Protein AF-U6DNJ7-F1 (afdb_monomer)

Organism: Neovison vison (NCBI:txid452646)

Mean predicted aligned error: 12.66 Å

InterPro domains:
  IPR006595 CTLH, C-terminal LisH motif [PS50897] (1-23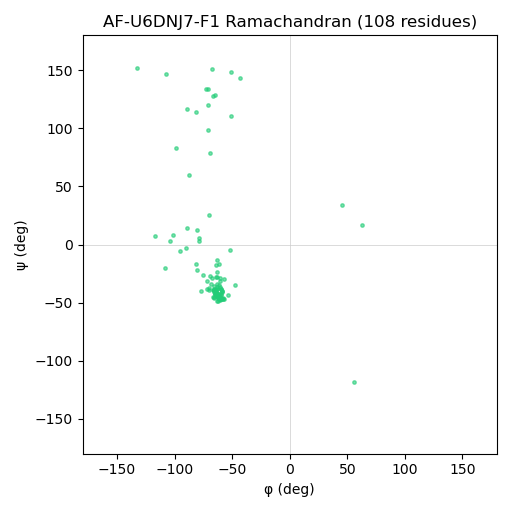)
  IPR013144 CRA domain [SM00757] (19-110)
  IPR024964 CTLH/CRA C-terminal to LisH motif domain [PF10607] (1-108)
  IPR045098 Fyv10 family [PTHR12170] (1-110)

Structure (mmCIF, N/CA/C/O backbone):
data_AF-U6DNJ7-F1
#
_entry.id   AF-U6DNJ7-F1
#
loop_
_atom_site.group_PDB
_atom_site.id
_atom_site.type_symbol
_atom_site.label_atom_id
_atom_site.label_alt_id
_atom_site.label_comp_id
_atom_site.label_asym_id
_atom_site.label_entity_id
_atom_site.label_seq_id
_atom_site.pdbx_PDB_ins_code
_atom_site.Cartn_x
_atom_site.Cartn_y
_atom_site.Cartn_z
_atom_site.occupancy
_atom_site.B_iso_or_equiv
_atom_site.auth_seq_id
_atom_site.auth_comp_id
_atom_site.auth_asym_id
_atom_site.auth_atom_id
_atom_site.pdbx_PDB_model_num
ATOM 1 N N . SER A 1 1 ? 9.465 4.155 -0.386 1.00 58.94 1 SER A N 1
ATOM 2 C CA . SER A 1 1 ? 9.171 4.429 -1.813 1.00 58.94 1 SER A CA 1
ATOM 3 C C . SER A 1 1 ? 7.676 4.596 -2.024 1.00 58.94 1 SER A C 1
ATOM 5 O O . SER A 1 1 ? 6.920 3.866 -1.396 1.00 58.94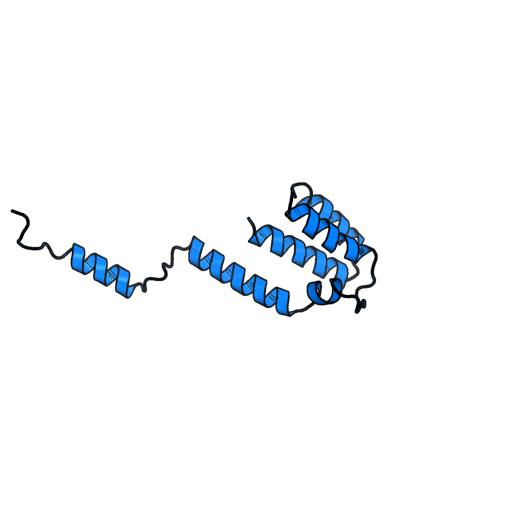 1 SER A O 1
ATOM 7 N N . CYS A 1 2 ? 7.237 5.530 -2.879 1.00 72.06 2 CYS A N 1
ATOM 8 C CA . CYS A 1 2 ? 5.807 5.795 -3.127 1.00 72.06 2 CYS A CA 1
ATOM 9 C C . CYS A 1 2 ? 5.038 4.518 -3.528 1.00 72.06 2 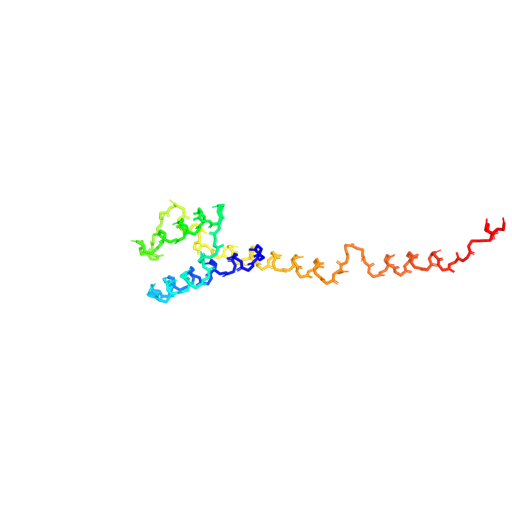CYS A C 1
ATOM 11 O O . CYS A 1 2 ? 4.001 4.225 -2.945 1.00 72.06 2 CYS A O 1
ATOM 13 N N . LEU A 1 3 ? 5.621 3.693 -4.409 1.00 79.88 3 LEU A N 1
ATOM 14 C CA . LEU A 1 3 ? 5.036 2.416 -4.828 1.00 79.88 3 LEU A CA 1
ATOM 15 C C . LEU A 1 3 ? 4.884 1.407 -3.678 1.00 79.88 3 LEU A C 1
ATOM 17 O O . LEU A 1 3 ? 3.844 0.769 -3.554 1.00 79.88 3 LEU A O 1
ATOM 21 N N . GLU A 1 4 ? 5.909 1.262 -2.834 1.00 83.06 4 GLU A N 1
ATOM 22 C CA . GLU A 1 4 ? 5.863 0.338 -1.695 1.00 83.06 4 GLU A CA 1
ATOM 23 C C . GLU A 1 4 ? 4.712 0.699 -0.752 1.00 83.06 4 GLU A C 1
ATOM 25 O O . GLU A 1 4 ? 3.947 -0.170 -0.346 1.00 83.06 4 GLU A O 1
ATOM 30 N N . PHE A 1 5 ? 4.532 1.991 -0.474 1.00 84.62 5 PHE A N 1
ATOM 31 C CA . PHE A 1 5 ? 3.425 2.475 0.342 1.00 84.62 5 PHE A CA 1
ATOM 32 C C . PHE A 1 5 ? 2.061 2.173 -0.298 1.00 84.62 5 PHE A C 1
ATOM 34 O O . PHE A 1 5 ? 1.183 1.616 0.364 1.00 84.62 5 PHE A O 1
ATOM 41 N N . SER A 1 6 ? 1.896 2.438 -1.598 1.00 83.38 6 SER A N 1
ATOM 42 C CA . SER A 1 6 ? 0.661 2.108 -2.320 1.00 83.38 6 SER A CA 1
ATOM 43 C C . SER A 1 6 ? 0.370 0.600 -2.333 1.00 83.38 6 SER A C 1
ATOM 45 O O . SER A 1 6 ? -0.787 0.194 -2.227 1.00 83.38 6 SER A O 1
ATOM 47 N N . LEU A 1 7 ? 1.406 -0.240 -2.398 1.00 86.31 7 LEU A N 1
ATOM 48 C CA . LEU A 1 7 ? 1.279 -1.697 -2.349 1.00 86.31 7 LEU A CA 1
ATOM 49 C C . LEU A 1 7 ? 0.864 -2.187 -0.954 1.00 86.31 7 LEU A C 1
ATOM 51 O O . LEU A 1 7 ? 0.004 -3.056 -0.837 1.00 86.31 7 LEU A O 1
ATOM 55 N N . ARG A 1 8 ? 1.402 -1.579 0.111 1.00 88.50 8 ARG A N 1
ATOM 56 C CA . ARG A 1 8 ? 0.987 -1.845 1.500 1.00 88.50 8 ARG A CA 1
ATOM 57 C C . ARG A 1 8 ? -0.464 -1.452 1.757 1.00 88.50 8 ARG A C 1
ATOM 59 O O . ARG A 1 8 ? -1.168 -2.174 2.461 1.00 88.50 8 ARG A O 1
ATOM 66 N N . ILE A 1 9 ? -0.928 -0.346 1.178 1.00 87.12 9 ILE A N 1
ATOM 67 C CA . ILE A 1 9 ? -2.347 0.027 1.222 1.00 87.12 9 ILE A CA 1
ATOM 68 C C . ILE A 1 9 ? -3.200 -1.037 0.525 1.00 87.12 9 ILE A C 1
ATOM 70 O O . ILE A 1 9 ? -4.208 -1.463 1.082 1.00 87.12 9 ILE A O 1
ATOM 74 N N . GLN A 1 10 ? -2.786 -1.513 -0.650 1.00 85.56 10 GLN A N 1
ATOM 75 C CA . GLN A 1 10 ? -3.531 -2.551 -1.362 1.00 85.56 10 GLN A CA 1
ATOM 76 C C . GLN A 1 10 ? -3.601 -3.867 -0.577 1.00 85.56 10 GLN A C 1
ATOM 78 O O . GLN A 1 10 ? -4.671 -4.460 -0.479 1.00 85.56 10 GLN A O 1
ATOM 83 N N . GLU A 1 11 ? -2.495 -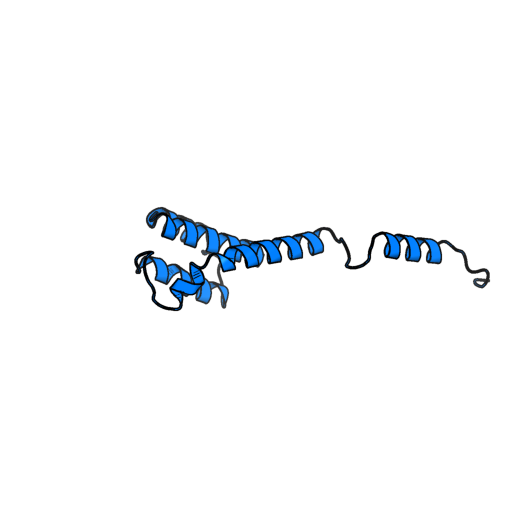4.307 0.027 1.00 87.88 11 GLU A N 1
ATOM 84 C CA . GLU A 1 11 ? -2.468 -5.513 0.866 1.00 87.88 11 GLU A CA 1
ATOM 85 C C . GLU A 1 11 ? -3.442 -5.392 2.049 1.00 87.88 11 GLU A C 1
ATOM 87 O O . GLU A 1 11 ? -4.193 -6.321 2.348 1.00 87.88 11 GLU A O 1
ATOM 92 N N . PHE A 1 12 ? -3.512 -4.213 2.672 1.00 88.44 12 PHE A N 1
ATOM 93 C CA . PHE A 1 12 ? -4.484 -3.925 3.724 1.00 88.44 12 PHE A CA 1
ATOM 94 C C . PHE A 1 12 ? -5.938 -4.000 3.225 1.00 88.44 12 PHE A C 1
ATOM 96 O O . PHE A 1 12 ? -6.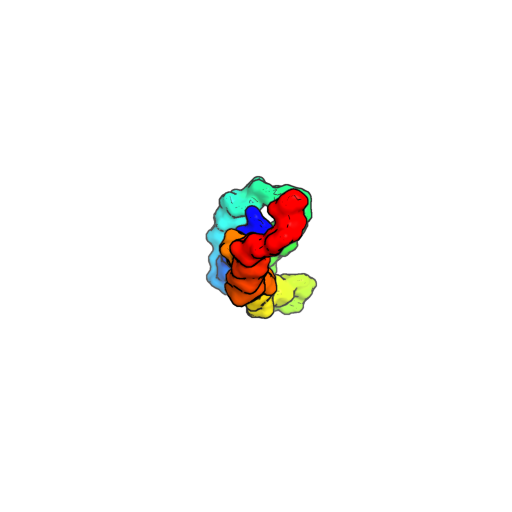790 -4.582 3.901 1.00 88.44 12 PHE A O 1
ATOM 103 N N . ILE A 1 13 ? -6.226 -3.457 2.039 1.00 85.12 13 ILE A N 1
ATOM 104 C CA . ILE A 1 13 ? -7.560 -3.513 1.419 1.00 85.12 13 ILE A CA 1
ATOM 105 C C . ILE A 1 13 ? -7.967 -4.966 1.143 1.00 85.12 13 ILE A C 1
ATOM 107 O O . ILE A 1 13 ? -9.090 -5.362 1.458 1.00 85.12 13 ILE A O 1
ATOM 111 N N . GLU A 1 14 ? -7.053 -5.793 0.636 1.00 86.62 14 GLU A N 1
ATOM 112 C CA . GLU A 1 14 ? -7.316 -7.215 0.386 1.00 86.62 14 GLU A CA 1
ATOM 113 C C . GLU A 1 14 ? -7.566 -8.005 1.682 1.00 86.62 14 GLU A C 1
ATOM 115 O O . GLU A 1 14 ? -8.439 -8.876 1.721 1.00 86.62 14 GLU A O 1
ATOM 120 N N . LEU A 1 15 ? -6.879 -7.671 2.782 1.00 87.88 15 LEU A N 1
ATOM 121 C CA . LEU A 1 15 ? -7.157 -8.263 4.096 1.00 87.88 15 LEU A CA 1
ATOM 122 C C . LEU A 1 15 ? -8.566 -7.911 4.597 1.00 87.88 15 LEU A C 1
ATOM 124 O O . LEU A 1 15 ? -9.263 -8.780 5.129 1.00 87.88 15 LEU A O 1
ATOM 128 N N . ILE A 1 16 ? -9.016 -6.670 4.391 1.00 85.00 16 ILE A N 1
ATOM 129 C CA . ILE A 1 16 ? -10.391 -6.255 4.713 1.00 85.00 16 ILE A CA 1
ATOM 130 C C . ILE A 1 16 ? -11.401 -6.990 3.833 1.00 85.00 16 ILE A C 1
ATOM 132 O O . ILE A 1 16 ? -12.410 -7.477 4.346 1.00 85.00 16 ILE A O 1
ATOM 136 N N . ARG A 1 17 ? -11.115 -7.137 2.536 1.00 82.00 17 ARG A N 1
ATOM 137 C CA . ARG A 1 17 ? -11.968 -7.860 1.585 1.00 82.00 17 ARG A CA 1
ATOM 138 C C . ARG A 1 17 ? -12.149 -9.330 1.965 1.00 82.00 17 ARG A C 1
ATOM 140 O O . ARG A 1 17 ? -13.246 -9.863 1.849 1.00 82.00 17 ARG A O 1
ATOM 147 N N . GLN A 1 18 ? -11.102 -9.963 2.492 1.00 85.75 18 GLN A N 1
ATOM 148 C CA . GLN A 1 18 ? -11.138 -11.327 3.038 1.00 85.75 18 GLN A CA 1
ATOM 149 C C . GLN A 1 18 ? -11.745 -11.411 4.450 1.00 85.75 18 GLN A C 1
ATOM 151 O O . GLN A 1 18 ? -11.722 -12.475 5.066 1.00 85.75 18 GLN A O 1
ATOM 156 N N . ASN A 1 19 ? -12.270 -10.305 4.986 1.00 82.81 19 ASN A N 1
ATOM 157 C CA . ASN A 1 19 ? -12.839 -10.201 6.330 1.00 82.81 19 ASN A CA 1
ATOM 158 C C . ASN A 1 19 ? -11.822 -10.475 7.467 1.00 82.81 19 ASN A C 1
ATOM 160 O O . ASN A 1 19 ? -12.202 -10.675 8.622 1.00 82.81 19 ASN A O 1
ATOM 164 N N . LYS A 1 20 ? -10.513 -10.430 7.176 1.00 87.69 20 LYS A N 1
ATOM 165 C CA . LYS A 1 20 ? -9.404 -10.644 8.125 1.00 87.69 20 LYS A CA 1
ATOM 166 C C . LYS A 1 20 ? -9.009 -9.339 8.823 1.00 87.69 20 LYS A C 1
ATOM 168 O O . LYS A 1 20 ? -7.875 -8.870 8.738 1.00 87.69 20 LYS A O 1
ATOM 173 N N . ARG A 1 21 ? -9.960 -8.727 9.537 1.00 84.69 21 ARG A N 1
ATOM 174 C CA . ARG A 1 21 ? -9.784 -7.394 10.152 1.00 84.69 21 ARG A CA 1
ATOM 175 C C . ARG A 1 21 ? -8.631 -7.324 11.160 1.00 84.69 21 ARG A C 1
ATOM 177 O O . ARG A 1 21 ? -7.917 -6.327 11.202 1.00 84.69 21 ARG A O 1
ATOM 184 N N . LEU A 1 22 ? -8.427 -8.372 11.960 1.00 87.62 22 LEU A N 1
ATOM 185 C CA . LEU A 1 22 ? -7.338 -8.407 12.947 1.00 87.62 22 LEU A CA 1
ATOM 186 C C . LEU A 1 22 ? -5.957 -8.415 12.279 1.00 87.62 22 LEU A C 1
ATOM 188 O O . LEU A 1 22 ? -5.049 -7.722 12.741 1.00 87.62 22 LEU A O 1
ATOM 192 N N . ASP A 1 23 ? -5.812 -9.144 11.172 1.00 89.31 23 ASP A N 1
ATOM 193 C CA . ASP A 1 23 ? -4.574 -9.165 10.393 1.00 89.31 23 ASP A CA 1
ATOM 194 C C . ASP A 1 23 ? -4.346 -7.832 9.678 1.00 89.31 23 ASP A C 1
ATOM 196 O O . ASP A 1 23 ? -3.224 -7.331 9.679 1.00 89.31 23 ASP A O 1
ATOM 200 N N . ALA A 1 24 ? -5.410 -7.197 9.173 1.00 88.31 24 ALA A N 1
ATOM 201 C CA . ALA A 1 24 ? -5.339 -5.852 8.604 1.00 88.31 24 ALA A CA 1
ATOM 202 C C . ALA A 1 24 ? -4.797 -4.837 9.629 1.00 88.31 24 ALA A C 1
ATOM 204 O O . ALA A 1 24 ? -3.873 -4.083 9.330 1.00 88.31 24 ALA A O 1
ATOM 205 N N . VAL A 1 25 ? -5.286 -4.864 10.875 1.00 88.44 25 VAL A N 1
ATOM 206 C CA . VAL A 1 25 ? -4.788 -3.987 11.953 1.00 88.44 25 VAL A CA 1
ATOM 207 C C . VAL A 1 25 ? -3.323 -4.276 12.296 1.00 88.44 25 VAL A C 1
ATOM 209 O O . VAL A 1 25 ? -2.544 -3.345 12.510 1.00 88.44 25 VAL A O 1
ATOM 212 N N . ARG A 1 26 ? -2.917 -5.551 12.338 1.00 90.25 26 ARG A N 1
ATOM 213 C CA . ARG A 1 26 ? -1.511 -5.932 12.565 1.00 90.25 26 ARG A CA 1
ATOM 214 C C . ARG A 1 26 ? -0.607 -5.436 11.438 1.00 90.25 26 ARG A C 1
ATOM 216 O O . ARG A 1 26 ? 0.445 -4.864 11.720 1.00 90.25 26 ARG A O 1
ATOM 223 N N . HIS A 1 27 ? -1.034 -5.605 10.188 1.00 90.94 27 HIS A N 1
ATOM 224 C CA . HIS A 1 27 ? -0.328 -5.104 9.013 1.00 90.94 27 HIS A CA 1
ATOM 225 C C . HIS A 1 27 ? -0.196 -3.575 9.064 1.00 90.94 27 HIS A C 1
ATOM 227 O O . HIS A 1 27 ? 0.907 -3.048 8.922 1.00 90.94 27 HIS A O 1
ATOM 233 N N . ALA A 1 28 ? -1.285 -2.865 9.374 1.00 88.12 28 ALA A N 1
ATOM 234 C CA . ALA A 1 28 ? -1.290 -1.411 9.504 1.00 88.12 28 ALA A CA 1
ATOM 235 C C . ALA A 1 28 ? -0.298 -0.912 10.563 1.00 88.12 28 ALA A C 1
ATOM 237 O O . ALA A 1 28 ? 0.502 -0.023 10.290 1.00 88.12 28 ALA A O 1
ATOM 238 N N . ARG A 1 29 ? -0.274 -1.522 11.753 1.00 86.75 29 ARG A N 1
ATOM 239 C CA . ARG A 1 29 ? 0.682 -1.148 12.812 1.00 86.75 29 ARG A CA 1
ATOM 240 C C . ARG A 1 29 ? 2.137 -1.379 12.416 1.00 86.75 29 ARG A C 1
ATOM 242 O O . ARG A 1 29 ? 3.006 -0.632 12.851 1.00 86.75 29 ARG A O 1
ATOM 249 N N . LYS A 1 30 ? 2.410 -2.415 11.623 1.00 89.19 30 LYS A N 1
ATOM 250 C CA . LYS A 1 30 ? 3.768 -2.754 11.191 1.00 89.19 30 LYS A CA 1
ATOM 251 C C . LYS A 1 30 ? 4.270 -1.841 10.073 1.00 89.19 30 LYS A C 1
ATOM 253 O O . LYS A 1 30 ? 5.441 -1.480 10.084 1.00 89.19 30 LYS A O 1
ATOM 258 N N . HIS A 1 31 ? 3.405 -1.499 9.120 1.00 86.12 31 HIS A N 1
ATOM 259 C CA . HIS A 1 31 ? 3.805 -0.850 7.869 1.00 86.12 31 HIS A CA 1
ATOM 260 C C . HIS A 1 31 ? 3.415 0.630 7.762 1.00 86.12 31 HIS A C 1
ATOM 262 O O . HIS A 1 31 ? 4.029 1.346 6.980 1.00 86.12 31 HIS A O 1
ATOM 268 N N . PHE A 1 32 ? 2.446 1.108 8.547 1.00 86.19 32 PHE A N 1
ATOM 269 C CA . PHE A 1 32 ? 2.025 2.517 8.558 1.00 86.19 32 PHE A CA 1
ATOM 270 C C . PHE A 1 32 ? 2.534 3.298 9.778 1.00 86.19 32 PHE A C 1
ATOM 272 O O . PHE A 1 32 ? 2.223 4.475 9.916 1.00 86.19 32 PHE A O 1
ATOM 279 N N . SER A 1 33 ? 3.333 2.683 10.656 1.00 80.50 33 SER A N 1
ATOM 280 C CA . SER A 1 33 ? 3.914 3.349 11.835 1.00 80.50 33 SER A CA 1
ATOM 281 C C . SER A 1 33 ? 4.866 4.498 11.490 1.00 80.50 33 SER A C 1
ATOM 283 O O . SER A 1 33 ? 5.057 5.386 12.311 1.00 80.50 33 SER A O 1
ATOM 285 N N . GLN A 1 34 ? 5.442 4.480 10.287 1.00 80.81 34 GLN A N 1
ATOM 286 C CA . GLN A 1 34 ? 6.348 5.509 9.767 1.00 80.81 34 GLN A CA 1
ATOM 287 C C . GLN A 1 34 ? 5.662 6.474 8.785 1.00 80.81 34 GLN A C 1
ATOM 289 O O . GLN A 1 34 ? 6.343 7.237 8.109 1.00 80.81 34 GLN A O 1
ATOM 294 N N . ALA A 1 35 ? 4.335 6.412 8.637 1.00 79.25 35 ALA A N 1
ATOM 295 C CA . ALA A 1 35 ? 3.624 7.332 7.756 1.00 79.25 35 ALA A CA 1
ATOM 296 C C . ALA A 1 35 ? 3.623 8.743 8.364 1.00 79.25 35 ALA A C 1
ATOM 298 O O . ALA A 1 35 ? 3.299 8.907 9.539 1.00 79.25 35 ALA A O 1
ATOM 299 N N . GLU A 1 36 ? 3.930 9.762 7.559 1.00 81.00 36 GLU A N 1
ATOM 300 C CA . GLU A 1 36 ? 3.945 11.168 7.984 1.00 81.00 36 GLU A CA 1
ATOM 301 C C . GLU A 1 36 ? 3.205 12.069 6.979 1.00 81.00 36 GLU A C 1
ATOM 303 O O . GLU A 1 36 ? 3.113 11.770 5.783 1.00 81.00 36 GLU A O 1
ATOM 308 N N . GLY A 1 37 ? 2.648 13.185 7.463 1.00 84.12 37 GLY A N 1
ATOM 309 C CA . GLY A 1 37 ? 1.995 14.203 6.630 1.00 84.12 37 GLY A CA 1
ATOM 310 C C . GLY A 1 37 ? 0.873 13.647 5.743 1.00 84.12 37 GLY A C 1
ATOM 311 O O . GLY A 1 37 ? -0.109 13.101 6.240 1.00 84.12 37 GLY A O 1
ATOM 312 N N . SER A 1 38 ? 1.029 13.772 4.420 1.00 79.81 38 SER A N 1
ATOM 313 C CA . SER A 1 38 ? 0.034 13.324 3.429 1.00 79.81 38 SER A CA 1
ATOM 314 C C . SER A 1 38 ? -0.249 11.817 3.477 1.00 79.81 38 SER A C 1
ATOM 316 O O . SER A 1 38 ? -1.357 11.398 3.158 1.00 79.81 38 SER A O 1
ATOM 318 N N . GLN A 1 39 ? 0.724 10.996 3.888 1.00 81.25 39 GLN A N 1
ATOM 319 C CA . GLN A 1 39 ? 0.540 9.545 3.989 1.00 81.25 39 GLN A CA 1
ATOM 320 C C . GLN A 1 39 ? -0.375 9.168 5.157 1.00 81.25 39 GLN A C 1
ATOM 322 O O . GLN A 1 39 ? -1.102 8.180 5.078 1.00 81.25 39 GLN A O 1
ATOM 327 N N . LEU A 1 40 ? -0.370 9.958 6.237 1.00 83.38 40 LEU A N 1
ATOM 328 C CA . LEU A 1 40 ? -1.260 9.736 7.377 1.00 83.38 40 LEU A CA 1
ATOM 329 C C . LEU A 1 40 ? -2.721 9.998 7.024 1.00 83.38 40 LEU A C 1
ATOM 331 O O . LEU A 1 40 ? -3.590 9.304 7.547 1.00 83.38 40 LEU A O 1
ATOM 335 N N . ASP A 1 41 ? -2.991 10.967 6.148 1.00 84.19 41 ASP A N 1
ATOM 336 C CA . ASP A 1 41 ? -4.354 11.264 5.706 1.00 84.19 41 ASP A CA 1
ATOM 337 C C . ASP A 1 41 ? -4.938 10.091 4.901 1.00 84.19 41 ASP A C 1
ATOM 339 O O . ASP A 1 41 ? -6.012 9.580 5.232 1.00 84.19 41 ASP A O 1
ATOM 343 N N . GLU A 1 42 ?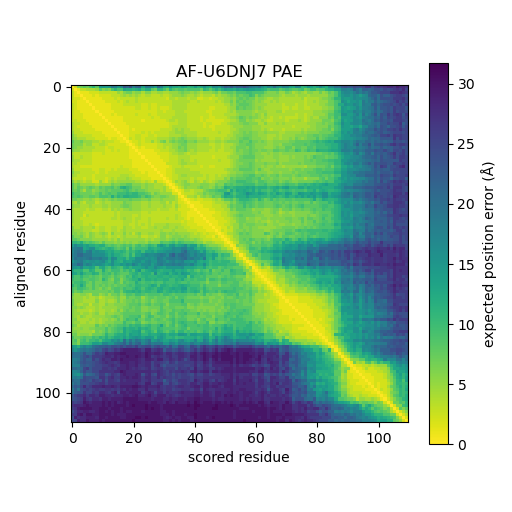 -4.155 9.543 3.961 1.00 83.00 42 GLU A N 1
ATOM 344 C CA . GLU A 1 42 ? -4.512 8.311 3.245 1.00 83.00 42 GLU A CA 1
ATOM 345 C C . GLU A 1 42 ? -4.696 7.122 4.198 1.00 83.00 42 GLU A C 1
ATOM 347 O O . GLU A 1 42 ? -5.687 6.396 4.102 1.00 83.00 42 GLU A O 1
ATOM 352 N N . VAL A 1 43 ? -3.779 6.916 5.152 1.00 86.00 43 VAL A N 1
ATOM 353 C CA . VAL A 1 43 ? -3.898 5.830 6.140 1.00 86.00 43 VAL A CA 1
ATOM 354 C C . VAL A 1 43 ? -5.160 6.001 6.975 1.00 86.00 43 VAL A C 1
ATOM 356 O O . VAL A 1 43 ? -5.866 5.024 7.206 1.00 86.00 43 VAL A O 1
ATOM 359 N N . ARG A 1 44 ? -5.492 7.218 7.410 1.00 84.12 44 ARG A N 1
ATOM 360 C CA . ARG A 1 44 ? -6.708 7.494 8.180 1.00 84.12 44 ARG A CA 1
ATOM 361 C C . ARG A 1 44 ? -7.959 7.168 7.372 1.00 84.12 44 ARG A C 1
ATOM 363 O O . ARG A 1 44 ? -8.869 6.530 7.904 1.00 84.12 44 ARG A O 1
ATOM 370 N N . GLN A 1 45 ? -7.993 7.558 6.100 1.00 82.88 45 GLN A N 1
ATOM 371 C CA . GLN A 1 45 ? -9.088 7.224 5.196 1.00 82.88 45 GLN A CA 1
ATOM 372 C C . GLN A 1 45 ? -9.226 5.704 5.050 1.00 82.88 45 GLN A C 1
ATOM 374 O O . GLN A 1 45 ? -10.316 5.160 5.217 1.00 82.88 45 GLN A O 1
ATOM 379 N N . VAL A 1 46 ? -8.115 5.006 4.821 1.00 82.44 46 VAL A N 1
ATOM 380 C CA . VAL A 1 46 ? -8.065 3.551 4.645 1.00 82.44 46 VAL A CA 1
ATOM 381 C C . VAL A 1 46 ? -8.458 2.806 5.926 1.00 82.44 46 VAL A C 1
ATOM 383 O O . VAL A 1 46 ? -9.241 1.861 5.871 1.00 82.44 46 VAL A O 1
ATOM 386 N N . MET A 1 47 ? -8.018 3.272 7.095 1.00 83.56 47 MET A N 1
ATOM 387 C CA . MET A 1 47 ? -8.394 2.724 8.404 1.00 83.56 47 MET A CA 1
ATOM 388 C C . MET A 1 47 ? -9.892 2.871 8.691 1.00 83.56 47 MET A C 1
ATOM 390 O O . MET A 1 47 ? -10.462 2.022 9.377 1.00 83.56 47 MET A O 1
ATOM 394 N N . GLY A 1 48 ? -10.551 3.884 8.119 1.00 82.00 48 GLY A N 1
ATOM 395 C CA . GLY A 1 48 ? -12.007 4.029 8.162 1.00 82.00 48 GLY A CA 1
ATOM 396 C C . GLY A 1 48 ? -12.756 2.817 7.594 1.00 82.00 48 GLY A C 1
ATOM 397 O O . GLY A 1 48 ? -13.822 2.480 8.103 1.00 82.00 48 GLY A O 1
ATOM 398 N N . MET A 1 49 ? -12.174 2.081 6.635 1.00 76.31 49 MET A N 1
ATOM 399 C CA . MET A 1 49 ? -12.781 0.854 6.090 1.00 76.31 49 MET A CA 1
ATOM 400 C C . MET A 1 49 ? -12.933 -0.268 7.122 1.00 76.31 49 MET A C 1
ATOM 402 O O . MET A 1 49 ? -13.733 -1.171 6.912 1.00 76.31 49 MET A O 1
ATOM 406 N N . LEU A 1 50 ? -12.225 -0.226 8.257 1.00 79.19 50 LEU A N 1
ATOM 407 C CA . LEU A 1 50 ? -12.410 -1.216 9.324 1.00 79.19 50 LEU A CA 1
ATOM 408 C C . LEU A 1 50 ? -13.780 -1.100 10.004 1.00 79.19 50 LEU A C 1
ATOM 410 O O . LEU A 1 50 ? -14.290 -2.107 10.497 1.00 79.19 50 LEU A O 1
ATOM 414 N N . ALA A 1 51 ? -14.359 0.104 10.030 1.00 78.50 51 ALA A N 1
ATOM 415 C CA . ALA A 1 51 ? -15.659 0.376 10.640 1.00 78.50 51 ALA A CA 1
ATOM 416 C C . ALA A 1 51 ? -16.838 0.002 9.728 1.00 78.50 51 ALA A C 1
ATOM 418 O O . ALA A 1 51 ? -17.961 -0.143 10.210 1.00 78.50 51 ALA A O 1
ATOM 419 N N . PHE A 1 52 ? -16.589 -0.177 8.428 1.00 70.56 52 PHE A N 1
ATOM 420 C CA . PHE A 1 52 ? -17.614 -0.472 7.434 1.00 70.56 52 PHE A CA 1
ATOM 421 C C . PHE A 1 52 ? -17.534 -1.933 6.947 1.00 70.56 52 PHE A C 1
ATOM 423 O O . PHE A 1 52 ? -16.455 -2.535 6.903 1.00 70.56 52 PHE A O 1
ATOM 430 N N . PRO A 1 53 ? -18.671 -2.571 6.619 1.00 67.06 53 PRO A N 1
ATOM 431 C CA . PRO A 1 53 ? -18.664 -3.876 5.966 1.00 67.06 53 PRO A CA 1
ATOM 432 C C . PRO A 1 53 ? -18.096 -3.775 4.536 1.00 67.06 53 PRO A C 1
ATOM 434 O O . PRO A 1 53 ? -18.269 -2.748 3.892 1.00 67.06 53 PRO A O 1
ATOM 437 N N . PRO A 1 54 ? -17.464 -4.836 3.995 1.00 62.44 54 PRO A N 1
ATOM 438 C CA . PRO A 1 54 ? -16.874 -4.825 2.647 1.00 62.44 54 PRO A CA 1
ATOM 439 C C . PRO A 1 54 ? -17.901 -4.617 1.517 1.00 62.44 54 PRO A C 1
ATOM 441 O O . PRO A 1 54 ? -17.513 -4.324 0.391 1.00 62.44 54 PRO A O 1
ATOM 444 N N . ASP A 1 55 ? -19.195 -4.741 1.829 1.00 62.94 55 ASP A N 1
ATOM 445 C CA . ASP A 1 55 ? -20.329 -4.518 0.924 1.00 62.94 55 ASP A CA 1
ATOM 446 C C . ASP A 1 55 ? -20.825 -3.054 0.927 1.00 62.94 55 ASP A C 1
ATOM 448 O O . ASP A 1 55 ? -21.922 -2.740 0.471 1.00 62.94 55 ASP A O 1
ATOM 452 N N . THR A 1 56 ? -20.056 -2.106 1.479 1.00 62.44 56 THR A N 1
ATOM 453 C CA . THR A 1 56 ? -20.466 -0.695 1.454 1.00 62.44 56 THR A CA 1
ATOM 454 C C . THR A 1 56 ? -20.385 -0.085 0.057 1.00 62.44 56 THR A C 1
ATOM 456 O O . THR A 1 56 ? -19.308 0.096 -0.505 1.00 62.44 56 THR A O 1
ATOM 459 N N . HIS A 1 57 ? -21.528 0.389 -0.441 1.00 58.78 57 HIS A N 1
ATOM 460 C CA . HIS A 1 57 ? -21.642 1.270 -1.612 1.00 58.78 57 HIS A CA 1
ATOM 461 C C . HIS A 1 57 ? -21.361 2.756 -1.315 1.00 58.78 57 HIS A C 1
ATOM 463 O O . HIS A 1 57 ? -21.653 3.623 -2.137 1.00 58.78 57 HIS A O 1
ATOM 469 N N . ILE A 1 58 ? -20.801 3.064 -0.143 1.00 62.78 58 ILE A N 1
ATOM 470 C CA . ILE A 1 58 ? -20.556 4.433 0.313 1.00 62.78 58 ILE A CA 1
ATOM 471 C C . ILE A 1 58 ? -19.264 4.948 -0.333 1.00 62.78 58 ILE A C 1
ATOM 473 O O . ILE A 1 58 ? -18.172 4.451 -0.054 1.00 62.78 58 ILE A O 1
ATOM 477 N N . SER A 1 59 ? -19.378 5.954 -1.198 1.00 55.06 59 SER A N 1
ATOM 478 C CA . SER A 1 59 ? -18.235 6.740 -1.677 1.00 55.06 59 SER A CA 1
ATOM 479 C C . SER A 1 59 ? -17.639 7.507 -0.489 1.00 55.06 59 SER A C 1
ATOM 481 O O . SER A 1 59 ? -18.406 8.157 0.223 1.00 55.06 59 SER A O 1
ATOM 483 N N . PRO A 1 60 ? -16.320 7.443 -0.217 1.00 64.25 60 PRO A N 1
ATOM 484 C CA . PRO A 1 60 ? -15.217 7.099 -1.127 1.00 64.25 60 PRO A CA 1
ATOM 485 C C . PRO A 1 60 ? -14.756 5.628 -1.122 1.00 64.25 60 PRO A C 1
ATOM 487 O O . PRO A 1 60 ? -13.924 5.250 -1.936 1.00 64.25 60 PRO A O 1
ATOM 490 N N . TYR A 1 61 ? -15.272 4.771 -0.242 1.00 64.88 61 TYR A N 1
ATOM 491 C CA . TYR A 1 61 ? -14.749 3.411 -0.033 1.00 64.88 61 TYR A CA 1
ATOM 492 C C . TYR A 1 61 ? -14.983 2.457 -1.208 1.00 64.88 61 TYR A C 1
ATOM 494 O O . TYR A 1 61 ? -14.176 1.559 -1.442 1.00 64.88 61 TYR A O 1
ATOM 502 N N . LYS A 1 62 ? -16.042 2.697 -1.990 1.00 65.94 62 LYS A N 1
ATOM 503 C CA . LYS A 1 62 ? -16.311 1.968 -3.237 1.00 65.94 62 LYS A CA 1
ATOM 504 C C . LYS A 1 62 ? -15.171 2.107 -4.253 1.00 65.94 62 LYS A C 1
ATOM 506 O O . LYS A 1 62 ? -14.826 1.128 -4.900 1.00 65.94 62 LYS A O 1
ATOM 511 N N . ASP A 1 63 ? -14.590 3.300 -4.364 1.00 67.75 63 ASP A N 1
ATOM 512 C CA . ASP A 1 63 ? -13.493 3.580 -5.297 1.00 67.75 63 ASP A CA 1
ATOM 513 C C . ASP A 1 63 ? -12.189 2.905 -4.842 1.00 67.75 63 ASP A C 1
ATOM 515 O O . ASP A 1 63 ? -11.471 2.303 -5.636 1.00 67.75 63 ASP A O 1
ATOM 519 N N . LEU A 1 64 ? -11.938 2.879 -3.524 1.00 66.94 64 LEU A N 1
ATOM 520 C CA . LEU A 1 64 ? -10.783 2.175 -2.958 1.00 66.94 64 LEU A CA 1
ATOM 521 C C . LEU A 1 64 ? -10.826 0.653 -3.171 1.00 66.94 64 LEU A C 1
ATOM 523 O O . LEU A 1 64 ? -9.765 0.032 -3.225 1.00 66.94 64 LEU A O 1
ATOM 527 N N . LEU A 1 65 ? -12.020 0.066 -3.281 1.00 66.56 65 LEU A N 1
ATOM 528 C CA . LEU A 1 65 ? -12.238 -1.367 -3.513 1.00 66.56 65 LEU A CA 1
ATOM 529 C C . LEU A 1 65 ? -12.312 -1.736 -5.006 1.00 66.56 65 LEU A C 1
ATOM 531 O O . LEU A 1 65 ? -12.440 -2.920 -5.335 1.00 66.56 65 LEU A O 1
ATOM 535 N N . ASP A 1 66 ? -12.244 -0.755 -5.909 1.00 75.75 66 ASP A N 1
ATOM 536 C CA . ASP A 1 66 ? -12.417 -0.989 -7.338 1.00 75.75 66 ASP A CA 1
ATOM 537 C C . ASP A 1 66 ? -11.200 -1.716 -7.954 1.00 75.75 66 ASP A C 1
ATOM 539 O O . ASP A 1 66 ? -10.043 -1.337 -7.721 1.00 75.75 66 ASP A O 1
ATOM 543 N N . PRO A 1 67 ? -11.416 -2.759 -8.781 1.00 72.25 67 PRO A N 1
ATOM 544 C CA . PRO A 1 67 ? -10.330 -3.489 -9.434 1.00 72.25 67 PRO A CA 1
ATOM 545 C C . PRO A 1 67 ? -9.480 -2.626 -10.386 1.00 72.25 67 PRO A C 1
ATOM 547 O O . PRO A 1 67 ? -8.363 -3.026 -10.733 1.00 72.25 67 PRO A O 1
ATOM 550 N N . ALA A 1 68 ? -9.946 -1.446 -10.809 1.00 74.62 68 ALA A N 1
ATOM 551 C CA . ALA A 1 68 ? -9.161 -0.508 -11.606 1.00 74.62 68 ALA A CA 1
ATOM 552 C C . ALA A 1 68 ? -7.897 -0.033 -10.873 1.00 74.62 68 ALA A C 1
ATOM 554 O O . ALA A 1 68 ? -6.859 0.143 -11.519 1.00 74.62 68 ALA A O 1
ATOM 555 N N . ARG A 1 69 ? -7.924 0.073 -9.536 1.00 76.31 69 ARG A N 1
ATOM 556 C CA . ARG A 1 69 ? -6.758 0.482 -8.734 1.00 76.31 69 ARG A CA 1
ATOM 557 C C . ARG A 1 69 ? -5.573 -0.469 -8.906 1.00 76.31 69 ARG A C 1
ATOM 559 O O . ARG A 1 69 ? -4.432 -0.028 -9.032 1.00 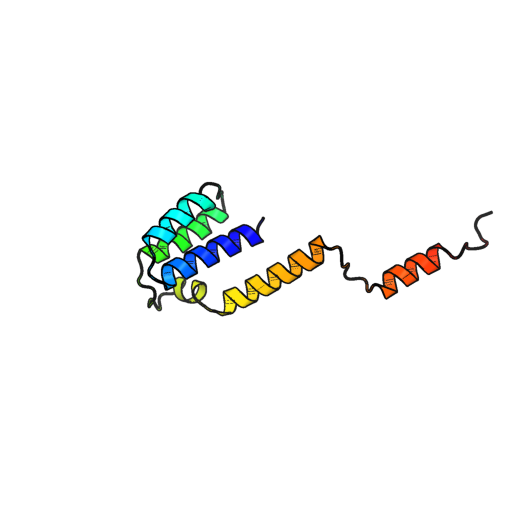76.31 69 ARG A O 1
ATOM 566 N N . TRP A 1 70 ? -5.836 -1.773 -9.007 1.00 79.06 70 TRP A N 1
ATOM 567 C CA . TRP A 1 70 ? -4.796 -2.774 -9.259 1.00 79.06 70 TRP A CA 1
ATOM 568 C C . TRP A 1 70 ? -4.114 -2.572 -10.617 1.00 79.06 70 TRP A C 1
ATOM 570 O O . TRP A 1 70 ? -2.895 -2.698 -10.738 1.00 79.06 70 TRP A O 1
ATOM 580 N N . ARG A 1 71 ? -4.878 -2.183 -11.647 1.00 80.50 71 ARG A N 1
ATOM 581 C CA . ARG A 1 71 ? -4.317 -1.873 -12.973 1.00 80.50 71 ARG A CA 1
ATOM 582 C C . ARG A 1 71 ? -3.399 -0.652 -12.916 1.00 80.50 71 ARG A C 1
ATOM 584 O O . ARG A 1 71 ? -2.339 -0.682 -13.539 1.00 80.50 71 ARG A O 1
ATOM 591 N N . MET A 1 72 ? -3.763 0.373 -12.144 1.00 81.25 72 MET A N 1
ATOM 592 C CA . MET A 1 72 ? -2.917 1.556 -11.938 1.00 81.25 72 MET A CA 1
ATOM 593 C C . MET A 1 72 ? -1.620 1.198 -11.202 1.00 81.25 72 MET A C 1
ATOM 595 O O . MET A 1 72 ? -0.545 1.602 -11.639 1.00 81.25 72 MET A O 1
ATOM 599 N N . LEU A 1 73 ? -1.688 0.359 -10.162 1.00 82.62 73 LEU A N 1
ATOM 600 C CA . LEU A 1 73 ? -0.501 -0.139 -9.453 1.00 82.62 73 LEU A CA 1
ATOM 601 C C . LEU A 1 73 ? 0.451 -0.909 -10.378 1.00 82.62 73 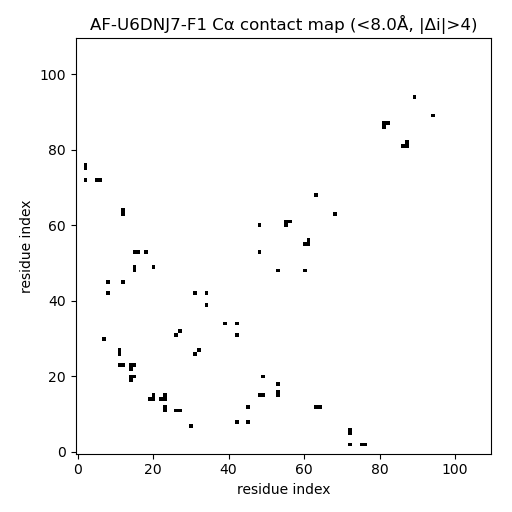LEU A C 1
ATOM 603 O O . LEU A 1 73 ? 1.659 -0.686 -10.337 1.00 82.62 73 LEU A O 1
ATOM 607 N N . ILE A 1 74 ? -0.077 -1.768 -11.256 1.00 81.81 74 ILE A N 1
ATOM 608 C CA . ILE A 1 74 ? 0.731 -2.484 -12.257 1.00 81.81 74 ILE A CA 1
ATOM 609 C C . ILE A 1 74 ? 1.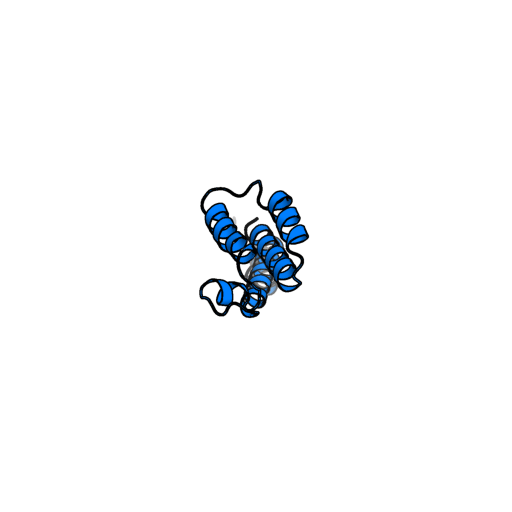419 -1.501 -13.210 1.00 81.81 74 ILE A C 1
ATOM 611 O O . ILE A 1 74 ? 2.596 -1.675 -13.529 1.00 81.81 74 ILE A O 1
ATOM 615 N N . GLN A 1 75 ? 0.706 -0.477 -13.685 1.00 82.75 75 GLN A N 1
ATOM 616 C CA . GLN A 1 75 ? 1.288 0.544 -14.559 1.00 82.75 75 GLN A CA 1
ATOM 617 C C . GLN A 1 75 ? 2.394 1.327 -13.850 1.00 82.75 75 GLN A C 1
ATOM 619 O O . GLN A 1 75 ? 3.460 1.529 -14.428 1.00 82.75 75 GLN A O 1
ATOM 624 N N . GLN A 1 76 ? 2.178 1.704 -12.591 1.00 81.19 76 GLN A N 1
ATOM 625 C CA . GLN A 1 76 ? 3.160 2.428 -11.793 1.00 81.19 76 GLN A CA 1
ATOM 626 C C . GLN A 1 76 ? 4.391 1.569 -11.491 1.00 81.19 76 GLN A C 1
ATOM 628 O O . GLN A 1 76 ? 5.509 2.061 -11.600 1.00 81.19 76 GLN A O 1
ATOM 633 N N . PHE A 1 77 ? 4.209 0.275 -11.210 1.00 81.62 77 PHE A N 1
ATOM 634 C CA . PHE A 1 77 ? 5.316 -0.672 -11.059 1.00 81.62 77 PHE A CA 1
ATOM 635 C C . PHE A 1 77 ? 6.125 -0.797 -12.346 1.00 81.62 77 PHE A C 1
ATOM 637 O O . PHE A 1 77 ? 7.347 -0.720 -12.310 1.00 81.62 77 PHE A O 1
ATOM 644 N N . ARG A 1 78 ? 5.456 -0.955 -13.495 1.00 80.50 78 ARG A N 1
ATOM 645 C CA . ARG A 1 78 ? 6.129 -1.006 -14.799 1.00 80.50 78 ARG A CA 1
ATOM 646 C C . ARG A 1 78 ? 6.925 0.265 -15.047 1.00 80.50 78 ARG A C 1
ATOM 648 O O . ARG A 1 78 ? 8.087 0.177 -15.415 1.00 80.50 78 ARG A O 1
ATOM 655 N N . TYR A 1 79 ? 6.327 1.427 -14.805 1.00 78.88 79 TYR A N 1
ATOM 656 C CA . TYR A 1 79 ? 6.995 2.714 -14.961 1.00 78.88 79 TYR A CA 1
ATOM 657 C C . TYR A 1 79 ? 8.231 2.843 -14.061 1.00 78.88 79 TYR A C 1
ATOM 659 O O . TYR A 1 79 ? 9.299 3.215 -14.541 1.00 78.88 79 TYR A O 1
ATOM 667 N N . ASP A 1 80 ? 8.115 2.494 -12.779 1.00 75.19 80 ASP A N 1
ATOM 668 C CA . ASP A 1 80 ? 9.231 2.551 -11.830 1.00 75.19 80 ASP A CA 1
ATOM 669 C C . ASP A 1 80 ? 10.339 1.550 -12.194 1.00 75.19 80 ASP A C 1
ATOM 671 O O . ASP A 1 80 ? 11.516 1.893 -12.172 1.00 75.19 80 ASP A O 1
ATOM 675 N N . ASN A 1 81 ? 9.965 0.353 -12.652 1.00 76.00 81 ASN A N 1
ATOM 676 C CA . ASN A 1 81 ? 10.878 -0.665 -13.168 1.00 76.00 81 ASN A CA 1
ATOM 677 C C . ASN A 1 81 ? 11.634 -0.164 -14.416 1.00 76.00 81 ASN A C 1
ATOM 679 O O . ASN A 1 81 ? 12.863 -0.198 -14.440 1.00 76.00 81 ASN A O 1
ATOM 683 N N . TYR A 1 82 ? 10.936 0.404 -15.407 1.00 71.06 82 TYR A N 1
ATOM 684 C CA . TYR A 1 82 ? 11.576 0.998 -16.588 1.00 71.06 82 TYR A CA 1
ATOM 685 C C . TYR A 1 82 ? 12.547 2.127 -16.213 1.00 71.06 82 TYR A C 1
ATOM 687 O O . TYR A 1 82 ? 13.647 2.198 -16.763 1.00 71.06 82 TYR A O 1
ATOM 695 N N . ARG A 1 83 ? 12.177 2.972 -15.240 1.00 70.44 83 ARG A N 1
ATOM 696 C CA . ARG A 1 83 ? 13.048 4.038 -14.722 1.00 70.44 83 ARG A CA 1
ATOM 697 C C . ARG A 1 83 ? 14.280 3.498 -14.001 1.00 70.44 83 ARG A C 1
ATOM 699 O O . ARG A 1 83 ? 15.375 3.999 -14.240 1.00 70.44 83 ARG A O 1
ATOM 706 N N . LEU A 1 84 ? 14.114 2.498 -13.136 1.00 68.69 84 LEU A N 1
ATOM 707 C CA . LEU A 1 84 ? 15.197 1.892 -12.353 1.00 68.69 84 LEU A CA 1
ATOM 708 C C . LEU A 1 84 ? 16.206 1.158 -13.236 1.00 68.69 84 LEU A C 1
ATOM 710 O O . LEU A 1 84 ? 17.408 1.251 -12.999 1.00 68.69 84 LEU A O 1
ATOM 714 N N . HIS A 1 85 ? 15.735 0.473 -14.279 1.00 62.66 85 HIS A N 1
ATOM 715 C CA . HIS A 1 85 ? 16.599 -0.267 -15.195 1.00 62.66 85 HIS A CA 1
ATOM 716 C C . HIS A 1 85 ? 17.302 0.604 -16.242 1.00 62.66 85 HIS A C 1
ATOM 718 O O . HIS A 1 85 ? 18.005 0.055 -17.086 1.00 62.66 85 HIS A O 1
ATOM 724 N N . GLN A 1 86 ? 17.131 1.934 -16.212 1.00 57.88 86 GLN A N 1
ATOM 725 C CA . GLN A 1 86 ? 17.665 2.844 -17.233 1.00 57.88 86 GLN A CA 1
ATOM 726 C C . GLN A 1 86 ? 17.428 2.332 -18.664 1.00 57.88 86 GLN A C 1
ATOM 728 O O . GLN A 1 86 ? 18.236 2.575 -19.562 1.00 57.88 86 GLN A O 1
ATOM 733 N N . LEU A 1 87 ? 16.301 1.648 -18.902 1.00 54.16 87 LEU A N 1
ATOM 734 C CA . LEU A 1 87 ? 15.757 1.513 -20.247 1.00 54.16 87 LEU A CA 1
ATOM 735 C C . LEU A 1 87 ? 15.275 2.913 -20.596 1.00 54.16 87 LEU A C 1
ATOM 737 O O . LEU A 1 87 ? 14.111 3.259 -20.406 1.00 54.16 87 LEU A O 1
ATOM 741 N N . GLY A 1 88 ? 16.230 3.765 -20.969 1.00 50.00 88 GLY A N 1
ATOM 742 C CA . GLY A 1 88 ? 15.952 5.119 -21.373 1.00 50.00 88 GLY A CA 1
ATOM 743 C C . GLY A 1 88 ? 14.863 5.068 -22.430 1.00 50.00 88 GLY A C 1
ATOM 744 O O . GLY A 1 88 ? 14.809 4.147 -23.242 1.00 50.00 88 GLY A O 1
ATOM 745 N N . ASN A 1 89 ? 14.031 6.102 -22.472 1.00 53.66 89 ASN A N 1
ATOM 746 C CA . ASN A 1 89 ? 13.110 6.345 -23.586 1.00 53.66 89 ASN A CA 1
ATOM 747 C C . ASN A 1 89 ? 13.797 6.339 -24.973 1.00 53.66 89 ASN A C 1
ATOM 749 O O . ASN A 1 89 ? 13.129 6.460 -25.996 1.00 53.66 89 ASN A O 1
ATOM 753 N N . ASN A 1 90 ? 15.122 6.215 -25.016 1.00 56.06 90 ASN A N 1
ATOM 754 C CA . ASN A 1 90 ? 15.909 6.016 -26.207 1.00 56.06 90 ASN A CA 1
ATOM 755 C C . ASN A 1 90 ? 16.039 4.519 -26.483 1.00 56.06 90 ASN A C 1
ATOM 757 O O . ASN A 1 90 ? 16.648 3.775 -25.715 1.00 56.06 90 ASN A O 1
ATOM 761 N N . SER A 1 91 ? 15.490 4.104 -27.624 1.00 64.81 91 SER A N 1
ATOM 762 C CA . SER A 1 91 ? 15.742 2.793 -28.217 1.00 64.81 91 SER A CA 1
ATOM 763 C C . SER A 1 91 ? 17.231 2.440 -28.137 1.00 64.81 91 SER A C 1
ATOM 765 O O . SER A 1 91 ? 18.085 3.306 -28.344 1.00 64.81 91 SER A O 1
ATOM 767 N N . VAL A 1 92 ? 17.544 1.159 -27.912 1.00 66.00 92 VAL A N 1
ATOM 768 C CA . VAL A 1 92 ? 18.915 0.621 -28.021 1.00 66.00 92 VAL A CA 1
ATOM 769 C C . VAL A 1 92 ? 19.567 1.095 -29.325 1.00 66.00 92 VAL A C 1
ATOM 771 O O . VAL A 1 92 ? 20.734 1.464 -29.330 1.00 66.00 92 VAL A O 1
ATOM 774 N N . PHE A 1 93 ? 18.775 1.217 -30.395 1.00 71.69 93 PHE A N 1
ATOM 775 C CA . PHE A 1 93 ? 19.196 1.795 -31.667 1.00 71.69 93 PHE A CA 1
ATOM 776 C C . PHE A 1 93 ? 19.729 3.229 -31.545 1.00 71.69 93 PHE A C 1
ATOM 778 O O . PHE A 1 93 ? 20.790 3.523 -32.078 1.00 71.69 93 PHE A O 1
ATOM 785 N N . THR A 1 94 ? 19.034 4.119 -30.835 1.00 70.88 94 THR A N 1
ATOM 786 C CA . THR A 1 94 ? 19.452 5.517 -30.641 1.00 70.88 94 THR A CA 1
ATOM 787 C C . THR A 1 94 ? 20.746 5.597 -29.839 1.00 70.88 94 THR A C 1
ATOM 789 O O . THR A 1 94 ? 21.624 6.392 -30.167 1.00 70.88 94 THR A O 1
ATOM 792 N N . LEU A 1 95 ? 20.893 4.744 -28.821 1.00 70.12 95 LEU A N 1
ATOM 793 C CA . LEU A 1 95 ? 22.107 4.676 -28.012 1.00 70.12 95 LEU A CA 1
ATOM 794 C C . LEU A 1 95 ? 23.299 4.172 -28.842 1.00 70.12 95 LEU A C 1
ATOM 796 O O . LEU A 1 95 ? 24.373 4.768 -28.805 1.00 70.12 95 LEU A O 1
ATOM 800 N N . THR A 1 96 ? 23.100 3.118 -29.642 1.00 75.56 96 THR A N 1
ATOM 801 C CA . THR A 1 96 ? 24.119 2.587 -30.560 1.00 75.56 96 THR A CA 1
ATOM 802 C C . THR A 1 96 ? 24.450 3.577 -31.674 1.00 75.56 96 THR A C 1
ATOM 804 O O . THR A 1 96 ? 25.619 3.729 -32.015 1.00 75.56 96 THR A O 1
ATOM 807 N N . LEU A 1 97 ? 23.458 4.292 -32.211 1.00 75.19 97 LEU A N 1
ATOM 808 C CA . LEU A 1 97 ? 23.655 5.330 -33.222 1.00 75.19 97 LEU A CA 1
ATOM 809 C C . LEU A 1 97 ? 24.486 6.483 -32.658 1.00 75.19 97 LEU A C 1
ATOM 811 O O . LEU A 1 97 ? 25.465 6.882 -33.276 1.00 75.19 97 LEU A O 1
ATOM 815 N N . GLN A 1 98 ? 24.139 6.999 -31.478 1.00 76.62 98 GLN A N 1
ATOM 816 C CA . GLN A 1 98 ? 24.872 8.090 -30.837 1.00 76.62 98 GLN A CA 1
ATOM 817 C C . GLN A 1 98 ? 26.299 7.668 -30.467 1.00 76.62 98 GLN A C 1
ATOM 819 O O . GLN A 1 98 ? 27.241 8.418 -30.718 1.00 76.62 98 GLN A O 1
ATOM 824 N N . ALA A 1 99 ? 26.476 6.450 -29.946 1.00 75.75 99 ALA A N 1
ATOM 825 C CA . ALA A 1 99 ? 27.795 5.880 -29.689 1.00 75.75 99 ALA A CA 1
ATOM 826 C C . ALA A 1 99 ? 28.609 5.740 -30.988 1.00 75.75 99 ALA A C 1
ATOM 828 O O . ALA A 1 99 ? 29.761 6.164 -31.035 1.00 75.75 99 ALA A O 1
ATOM 829 N N . GLY A 1 100 ? 27.998 5.236 -32.063 1.00 78.31 100 GLY A N 1
ATOM 830 C CA . GLY A 1 100 ? 28.612 5.135 -33.388 1.00 78.31 100 GLY A CA 1
ATOM 831 C C . GLY A 1 100 ? 29.019 6.495 -33.957 1.00 78.31 100 GLY A C 1
ATOM 832 O O . GLY A 1 100 ? 30.154 6.657 -34.391 1.00 78.31 100 GLY A O 1
ATOM 833 N N . LEU A 1 101 ? 28.140 7.497 -33.879 1.00 72.56 101 LEU A N 1
ATOM 834 C CA . LEU A 1 101 ? 28.418 8.870 -34.309 1.00 72.56 101 LEU A CA 1
ATOM 835 C C . LEU A 1 101 ? 29.546 9.513 -33.493 1.00 72.56 101 LEU A C 1
ATOM 837 O O . LEU A 1 101 ? 30.362 10.230 -34.057 1.00 72.56 101 LEU A O 1
ATOM 841 N N . SER A 1 102 ? 29.631 9.225 -32.191 1.00 71.19 102 SER A N 1
ATOM 842 C CA . SER A 1 102 ? 30.730 9.698 -31.338 1.00 71.19 102 SER A CA 1
ATOM 843 C C . SER A 1 102 ? 32.052 8.949 -31.558 1.00 71.19 102 SER A C 1
ATOM 845 O O . SER A 1 102 ? 33.121 9.503 -31.316 1.00 71.19 102 SER A O 1
ATOM 847 N N . ALA A 1 103 ? 31.993 7.698 -32.028 1.00 70.06 103 ALA A N 1
ATOM 848 C CA . ALA A 1 103 ? 33.160 6.876 -32.343 1.00 70.06 103 ALA A CA 1
ATOM 849 C C . ALA A 1 103 ? 33.767 7.210 -33.716 1.00 70.06 103 ALA A C 1
ATOM 851 O O . ALA A 1 103 ? 34.950 6.942 -33.950 1.00 70.06 103 ALA A O 1
ATOM 852 N N . ILE A 1 104 ? 32.989 7.820 -34.619 1.00 68.00 104 ILE A N 1
ATOM 853 C CA . ILE A 1 104 ? 33.516 8.415 -35.846 1.00 68.00 104 ILE A CA 1
ATOM 854 C C . ILE A 1 104 ? 34.302 9.663 -35.441 1.00 68.00 104 ILE A C 1
ATOM 856 O O . ILE A 1 104 ? 33.737 10.731 -35.217 1.00 68.00 104 ILE A O 1
ATOM 860 N N . LYS A 1 105 ? 35.630 9.524 -35.346 1.00 55.50 105 LYS A N 1
ATOM 861 C CA . LYS A 1 105 ? 36.546 10.667 -35.269 1.00 55.50 105 LYS A CA 1
ATOM 862 C C . LYS A 1 105 ? 36.217 11.617 -36.416 1.00 55.50 105 LYS A C 1
ATOM 864 O O . LYS A 1 105 ? 36.466 11.297 -37.578 1.00 55.50 105 LYS A O 1
ATOM 869 N N . THR A 1 106 ? 35.664 12.780 -36.097 1.00 61.03 106 THR A N 1
ATOM 870 C CA . THR A 1 106 ? 35.561 13.864 -37.063 1.00 61.03 106 THR A CA 1
ATOM 871 C C . THR A 1 106 ? 36.989 14.332 -37.378 1.00 61.03 106 THR A C 1
ATOM 873 O O . THR A 1 106 ? 37.756 14.619 -36.458 1.00 61.03 106 THR A O 1
ATOM 876 N N . PRO A 1 107 ? 37.395 14.422 -38.657 1.00 56.38 107 PRO A N 1
ATOM 877 C CA . PRO A 1 107 ? 38.730 14.886 -39.060 1.00 56.38 107 PRO A CA 1
ATOM 878 C C . PRO A 1 107 ? 38.946 16.401 -38.828 1.00 56.38 107 PRO A C 1
ATOM 880 O O . PRO A 1 107 ? 39.735 17.034 -39.519 1.00 56.38 107 PRO A O 1
ATOM 883 N N . GLN A 1 108 ? 38.217 17.005 -37.885 1.00 55.44 108 GLN A N 1
ATOM 884 C CA . GLN A 1 108 ? 38.212 18.439 -37.575 1.00 55.44 108 GLN A CA 1
ATOM 885 C C . GLN A 1 108 ? 38.710 18.754 -36.154 1.00 55.44 108 GLN A C 1
ATOM 887 O O . GLN A 1 108 ? 38.658 19.904 -35.739 1.00 55.44 108 GLN A O 1
ATOM 892 N N . CYS A 1 109 ? 39.227 17.769 -35.416 1.00 55.66 109 CYS A N 1
ATOM 893 C CA . CYS A 1 109 ? 40.068 18.036 -34.249 1.00 55.66 109 CYS A CA 1
ATOM 894 C C . CYS A 1 109 ? 41.546 17.901 -34.648 1.00 55.66 109 CYS A C 1
ATOM 896 O O . CYS A 1 109 ? 42.145 16.841 -34.458 1.00 55.66 109 CYS A O 1
ATOM 898 N N . TYR A 1 110 ? 42.094 18.972 -35.226 1.00 46.12 110 TYR A N 1
ATOM 899 C CA . TYR A 1 110 ? 43.513 19.326 -35.165 1.00 46.12 110 TYR A CA 1
ATOM 900 C C . TYR A 1 110 ? 43.608 20.770 -34.675 1.00 46.12 110 TYR A C 1
ATOM 902 O O . TYR A 1 110 ? 42.794 21.587 -35.165 1.00 46.12 110 TYR A O 1
#

Radius of gyration: 22.6 Å; Cα contacts (8 Å, |Δi|>4): 42; chains: 1; bounding box: 65×31×52 Å

Solvent-accessible surface area (backbone atoms only — not comparable to full-atom values): 6593 Å² total; per-residue (Å²): 106,76,66,59,54,55,50,53,52,49,53,38,51,52,26,44,68,72,67,38,54,70,57,27,52,53,50,44,60,72,72,52,70,81,50,57,75,74,51,39,54,53,49,53,59,57,57,50,54,76,82,48,65,86,84,50,81,52,79,70,57,41,65,77,69,36,73,65,56,58,57,51,52,52,52,52,49,51,52,50,48,40,63,73,67,63,62,50,97,58,52,71,65,54,53,52,48,52,51,50,60,67,65,50,76,66,97,75,83,125

pLDDT: mean 75.61, std 10.78, range [46.12, 90.94]

Sequence (110 aa):
SCLEFSLRIQEFIELIRQNKRLDAVRHARKHFSQAEGSQLDEVRQVMGMLAFPPDTHISPYKDLLDPARWRMLIQQFRYDNYRLHQLGNNSVFTLTLQAGLSAIKTPQCY

Foldseek 3Di:
DVLVLLVLLVVLLVCLVVVVLVVSVVSCVVRVVPPDDPSVVVSVVSNVSSVPHPPDPDPPVVVVNDPVSVVVSVVVVVVVVCVVVPVDPDDPVNVVVVVVVVVPPDPPPD

Nearest PDB structures (foldseek):
  4mbq-assembly2_D  TM=7.759E-01  e=4.163E+00  Pseudomonas aeruginosa PAO1

Secondary structure (DSSP, 8-state):
-HHHHHHHHHHHHHHHHTT-HHHHHHHHHHHSTT--THHHHHHHHHHHTTTS-TT---TTHHHHT-THHHHHHHHHHHHHHHHHTT--SS-HHHHHHHHHHHHS--TT--